Protein AF-A0A7C1YYP7-F1 (afdb_monomer_lite)

pLDDT: mean 80.39, std 16.71, range [44.44, 98.0]

Secondary structure (DSSP, 8-state):
-HHHHHHHHHHHHHTT----------------------------GGG-TT---EEE-S---HHHHHHHHHTT--EEEPP--HHHH-SBTTB---HHHHGGG--

Structure (mmCIF, N/CA/C/O backbone):
data_AF-A0A7C1YYP7-F1
#
_entry.id   AF-A0A7C1YYP7-F1
#
loop_
_atom_site.group_PDB
_atom_site.id
_atom_site.type_symbol
_atom_site.label_atom_id
_atom_site.label_alt_id
_atom_site.label_comp_id
_atom_site.label_asym_id
_atom_site.label_entity_id
_atom_site.label_seq_id
_atom_site.pdbx_PDB_ins_code
_atom_site.Cartn_x
_atom_site.Cartn_y
_atom_site.Cartn_z
_atom_site.occupancy
_atom_site.B_iso_or_equiv
_atom_site.auth_seq_id
_atom_site.auth_comp_id
_atom_site.auth_asym_id
_atom_site.auth_atom_id
_atom_site.pdbx_PDB_model_num
ATOM 1 N N . MET A 1 1 ? 48.273 52.100 39.120 1.00 54.84 1 MET A N 1
ATOM 2 C CA . MET A 1 1 ? 47.123 51.324 38.594 1.00 54.84 1 MET A CA 1
ATOM 3 C C . MET A 1 1 ? 46.382 51.988 37.426 1.00 54.84 1 MET A C 1
ATOM 5 O O . MET A 1 1 ? 45.850 51.261 36.606 1.00 54.84 1 MET A O 1
ATOM 9 N N . LYS A 1 2 ? 46.372 53.328 37.287 1.00 49.69 2 LYS A N 1
ATOM 10 C CA . LYS A 1 2 ? 45.687 54.021 36.172 1.00 49.69 2 LYS A CA 1
ATOM 11 C C . LYS A 1 2 ? 46.411 53.919 34.808 1.00 49.69 2 LYS A C 1
ATOM 13 O O . LYS A 1 2 ? 45.742 53.797 33.793 1.00 49.69 2 LYS A O 1
ATOM 18 N N . SER A 1 3 ? 47.751 53.855 34.769 1.00 54.94 3 SER A N 1
ATOM 19 C CA . SER A 1 3 ? 48.499 53.757 33.493 1.00 54.94 3 SER A CA 1
ATOM 20 C C . SER A 1 3 ? 48.443 52.390 32.805 1.00 54.94 3 SER A C 1
ATOM 22 O O . SER A 1 3 ? 48.557 52.327 31.589 1.00 54.94 3 SER A O 1
ATOM 24 N N . ILE A 1 4 ? 48.241 51.296 33.549 1.00 58.12 4 ILE A N 1
ATOM 25 C CA . ILE A 1 4 ? 48.187 49.938 32.970 1.00 58.12 4 ILE A CA 1
ATOM 26 C C . ILE A 1 4 ? 46.856 49.724 32.230 1.00 58.12 4 ILE A C 1
ATOM 28 O O . ILE A 1 4 ? 46.824 49.102 31.173 1.00 58.12 4 ILE A O 1
ATOM 32 N N . VAL A 1 5 ? 45.771 50.324 32.733 1.00 59.09 5 VAL A N 1
ATOM 33 C CA . VAL A 1 5 ? 44.444 50.279 32.099 1.00 59.09 5 VAL A CA 1
ATOM 34 C C . VAL A 1 5 ? 44.420 51.094 30.798 1.00 59.09 5 VAL A C 1
ATOM 36 O O . VAL A 1 5 ? 43.834 50.651 29.816 1.00 59.09 5 VAL A O 1
ATOM 39 N N . SER A 1 6 ? 45.125 52.232 30.740 1.00 57.44 6 SER A N 1
ATOM 40 C CA . SER A 1 6 ? 45.230 53.037 29.510 1.00 57.44 6 SER A CA 1
ATOM 41 C C . SER A 1 6 ? 45.962 52.328 28.368 1.00 57.44 6 SER A C 1
ATOM 43 O O . SER A 1 6 ? 45.565 52.472 27.216 1.00 57.44 6 SER A O 1
ATOM 45 N N . ILE A 1 7 ? 47.006 51.549 28.666 1.00 58.94 7 ILE A N 1
ATOM 46 C CA . ILE A 1 7 ? 47.792 50.837 27.642 1.00 58.94 7 ILE A CA 1
ATOM 47 C C . ILE A 1 7 ? 47.000 49.655 27.056 1.00 58.94 7 ILE A C 1
ATOM 49 O O . ILE A 1 7 ? 47.071 49.403 25.854 1.00 58.94 7 ILE A O 1
ATOM 53 N N . LEU A 1 8 ? 46.182 48.984 27.874 1.00 57.25 8 LEU A N 1
ATOM 54 C CA . LEU A 1 8 ? 45.335 47.873 27.430 1.00 57.25 8 LEU A CA 1
ATOM 55 C C . LEU A 1 8 ? 44.213 48.338 26.480 1.00 57.25 8 LEU A C 1
ATOM 57 O O . LEU A 1 8 ? 43.898 47.652 25.511 1.00 57.25 8 LEU A O 1
ATOM 61 N N . ILE A 1 9 ? 43.652 49.530 26.713 1.00 58.00 9 ILE A N 1
ATOM 62 C CA . ILE A 1 9 ? 42.593 50.112 25.869 1.00 58.00 9 ILE A CA 1
ATOM 63 C C . ILE A 1 9 ? 43.135 50.530 24.493 1.00 58.00 9 ILE A C 1
ATOM 65 O O . ILE A 1 9 ? 42.452 50.357 23.486 1.00 58.00 9 ILE A O 1
ATOM 69 N N . ILE A 1 10 ? 44.377 51.018 24.419 1.00 57.06 10 ILE A N 1
ATOM 70 C CA . ILE A 1 10 ? 45.001 51.402 23.143 1.00 57.06 10 ILE A CA 1
ATOM 71 C C . ILE A 1 10 ? 45.311 50.164 22.283 1.00 57.06 10 ILE A C 1
ATOM 73 O O . ILE A 1 10 ? 45.072 50.190 21.078 1.00 57.06 10 ILE A O 1
ATOM 77 N N . PHE A 1 11 ? 45.746 49.050 22.885 1.00 56.56 11 PHE A N 1
ATOM 78 C CA . PHE A 1 11 ? 45.964 47.789 22.156 1.00 56.56 11 PHE A CA 1
ATOM 79 C C . PHE A 1 11 ? 44.663 47.157 21.623 1.00 56.56 11 PHE A C 1
ATOM 81 O O . PHE A 1 11 ? 44.663 46.546 20.553 1.00 56.56 11 PHE A O 1
ATOM 88 N N . LEU A 1 12 ? 43.541 47.352 22.325 1.00 56.66 12 LEU A N 1
ATOM 89 C CA . LEU A 1 12 ? 42.215 46.896 21.892 1.00 56.66 12 LEU A CA 1
ATOM 90 C C . LEU A 1 12 ? 41.677 47.673 20.679 1.00 56.66 12 LEU A C 1
ATOM 92 O O . LEU A 1 12 ? 41.015 47.083 19.830 1.00 56.66 12 LEU A O 1
ATOM 96 N N . LEU A 1 13 ? 41.995 48.965 20.547 1.00 52.44 13 LEU A N 1
ATOM 97 C CA . LEU A 1 13 ? 41.505 49.795 19.437 1.00 52.44 13 LEU A CA 1
ATOM 98 C C . LEU A 1 13 ? 42.289 49.599 18.127 1.00 52.44 13 LEU A C 1
ATOM 100 O O . LEU A 1 13 ? 41.731 49.797 17.050 1.00 52.44 13 LEU A O 1
ATOM 104 N N . VAL A 1 14 ? 43.551 49.162 18.189 1.00 55.19 14 VAL A N 1
ATOM 105 C CA . VAL A 1 14 ? 44.378 48.913 16.988 1.00 55.19 14 VAL A CA 1
ATOM 106 C C . VAL A 1 14 ? 44.007 47.595 16.286 1.00 55.19 14 VAL A C 1
ATOM 108 O O . VAL A 1 14 ? 44.250 47.443 15.091 1.00 55.19 14 VAL A O 1
ATOM 111 N N . SER A 1 15 ? 43.337 46.665 16.977 1.00 53.06 15 SER A N 1
ATOM 112 C CA . SER A 1 15 ? 42.961 45.358 16.408 1.00 53.06 15 SER A CA 1
ATOM 113 C C . SER A 1 15 ? 41.735 45.391 15.478 1.00 53.06 15 SER A C 1
ATOM 115 O O . SER A 1 15 ? 41.466 44.402 14.800 1.00 53.06 15 SER A O 1
ATOM 117 N N . CYS A 1 16 ? 41.010 46.514 15.386 1.00 52.12 16 CYS A N 1
ATOM 118 C CA . CYS A 1 16 ? 39.832 46.626 14.511 1.00 52.12 16 CYS A CA 1
ATOM 119 C C . CYS A 1 16 ? 40.132 47.086 13.076 1.00 52.12 16 CYS A C 1
ATOM 121 O O . CYS A 1 16 ? 39.244 47.006 12.234 1.00 52.12 16 CYS A O 1
ATOM 123 N N . ASN A 1 17 ? 41.362 47.497 12.750 1.00 53.19 17 ASN A N 1
ATOM 124 C CA . ASN A 1 17 ? 41.734 47.860 11.373 1.00 53.19 17 ASN A CA 1
ATOM 125 C C . ASN A 1 17 ? 42.311 46.680 10.579 1.00 53.19 17 ASN A C 1
ATOM 127 O O . ASN A 1 17 ? 43.161 46.852 9.705 1.00 53.19 17 ASN A O 1
ATOM 131 N N . SER A 1 18 ? 41.818 45.469 10.843 1.00 54.75 18 SER A N 1
ATOM 132 C CA . SER A 1 18 ? 41.962 44.389 9.872 1.00 54.75 18 SER A CA 1
ATOM 133 C C . SER A 1 18 ? 41.016 44.694 8.719 1.00 54.75 18 SER A C 1
ATOM 135 O O . SER A 1 18 ? 39.853 44.300 8.732 1.00 54.75 18 SER A O 1
ATOM 13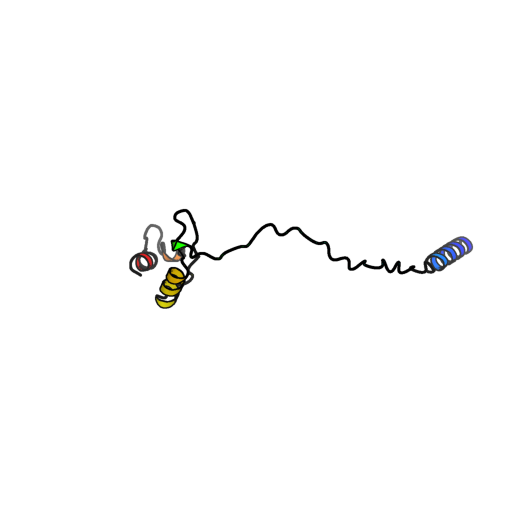7 N N . THR A 1 19 ? 41.509 45.452 7.741 1.00 52.34 19 THR A N 1
ATOM 138 C CA . THR A 1 19 ? 40.920 45.531 6.405 1.00 52.34 19 THR A CA 1
ATOM 139 C C . THR A 1 19 ? 40.706 44.096 5.944 1.00 52.34 19 THR A C 1
ATOM 141 O O . THR A 1 19 ? 41.664 43.388 5.631 1.00 52.34 19 THR A O 1
ATOM 144 N N . VAL A 1 20 ? 39.455 43.642 5.981 1.00 52.66 20 VAL A N 1
ATOM 145 C CA . VAL A 1 20 ? 39.044 42.391 5.362 1.00 52.66 20 VAL A CA 1
ATOM 146 C C . VAL A 1 20 ? 39.310 42.600 3.880 1.00 52.66 20 VAL A C 1
ATOM 148 O O . VAL A 1 20 ? 38.549 43.272 3.189 1.00 52.66 20 VAL A O 1
ATOM 151 N N . GLN A 1 21 ? 40.449 42.104 3.398 1.00 51.38 21 GLN A N 1
ATOM 152 C CA . GLN A 1 21 ? 40.607 41.864 1.977 1.00 51.38 21 G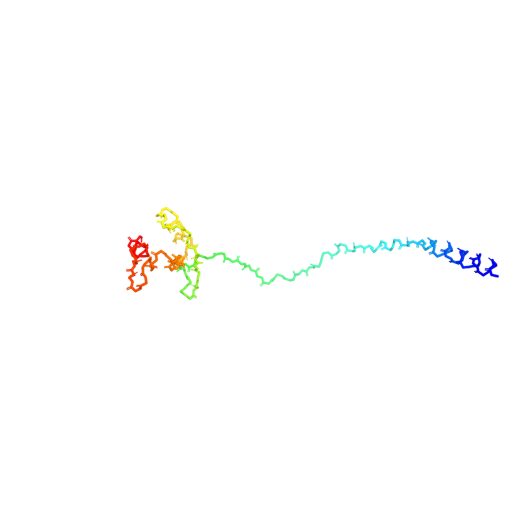LN A CA 1
ATOM 153 C C . GLN A 1 21 ? 39.539 40.833 1.639 1.00 51.38 21 GLN A C 1
ATOM 155 O O . GLN A 1 21 ? 39.699 39.648 1.939 1.00 51.38 21 GLN A O 1
ATOM 160 N N . GLU A 1 22 ? 38.435 41.288 1.048 1.00 52.81 22 GLU A N 1
ATOM 161 C CA . GLU A 1 22 ? 37.591 40.421 0.246 1.00 52.81 22 GLU A CA 1
ATOM 162 C C . GLU A 1 22 ? 38.499 39.853 -0.839 1.00 52.81 22 GLU A C 1
ATOM 164 O O . GLU A 1 22 ? 38.756 40.454 -1.882 1.00 52.81 22 GLU A O 1
ATOM 169 N N . LYS A 1 23 ? 39.058 38.678 -0.558 1.00 44.44 23 LYS A N 1
ATOM 170 C CA . LYS A 1 23 ? 39.550 37.799 -1.594 1.00 44.44 23 LYS A CA 1
ATOM 171 C C . LYS A 1 23 ? 38.294 37.362 -2.328 1.00 44.44 23 LYS A C 1
ATOM 173 O O . LYS A 1 23 ? 37.729 36.316 -2.020 1.00 44.44 23 LYS A O 1
ATOM 178 N N . THR A 1 24 ? 37.849 38.186 -3.273 1.00 50.28 24 THR A N 1
ATOM 179 C CA . THR A 1 24 ? 36.986 37.755 -4.361 1.00 50.28 24 THR A CA 1
ATOM 180 C C . THR A 1 24 ? 37.784 36.680 -5.074 1.00 50.28 24 THR A C 1
ATOM 182 O O . THR A 1 24 ? 38.577 36.949 -5.973 1.00 50.28 24 THR A O 1
ATOM 185 N N . GLN A 1 25 ? 37.670 35.444 -4.582 1.00 55.41 25 GLN A N 1
ATOM 186 C CA . GLN A 1 25 ? 37.990 34.280 -5.372 1.00 55.41 25 GLN A CA 1
ATOM 187 C C . GLN A 1 25 ? 37.152 34.473 -6.622 1.00 55.41 25 GLN A C 1
ATOM 189 O O . GLN A 1 25 ? 35.924 34.487 -6.542 1.00 55.41 25 GLN A O 1
ATOM 194 N N . SER A 1 26 ? 37.812 34.716 -7.755 1.00 53.88 26 SER A N 1
ATOM 195 C CA . SER A 1 26 ? 37.166 34.531 -9.037 1.00 53.88 26 SER A CA 1
ATOM 196 C C . SER A 1 26 ? 36.660 33.100 -8.989 1.00 53.88 26 SER A C 1
ATOM 198 O O . SER A 1 26 ? 37.448 32.152 -9.044 1.00 53.88 26 SER A O 1
ATOM 200 N N . ILE A 1 27 ? 35.363 32.934 -8.745 1.00 63.59 27 ILE A N 1
ATOM 201 C CA . ILE A 1 27 ? 34.721 31.652 -8.937 1.00 63.59 27 ILE A CA 1
ATOM 202 C C . ILE A 1 27 ? 34.859 31.470 -10.438 1.00 63.59 27 ILE A C 1
ATOM 204 O O . ILE A 1 27 ? 34.137 32.091 -11.217 1.00 63.59 27 ILE A O 1
ATOM 208 N N . ASN A 1 28 ? 35.902 30.747 -10.846 1.00 60.56 28 ASN A N 1
ATOM 209 C CA . ASN A 1 28 ? 36.006 30.251 -12.196 1.00 60.56 28 ASN A CA 1
ATOM 210 C C . ASN A 1 28 ? 34.737 29.424 -12.352 1.00 60.56 28 ASN A C 1
ATOM 212 O O . ASN A 1 28 ? 34.643 28.325 -11.813 1.00 60.56 28 ASN A O 1
ATOM 216 N N . ASN A 1 29 ? 33.735 29.991 -13.023 1.00 62.94 29 ASN A N 1
ATOM 217 C CA . ASN A 1 29 ? 32.499 29.312 -13.394 1.00 62.94 29 ASN A CA 1
ATOM 218 C C . ASN A 1 29 ? 32.778 28.281 -14.501 1.00 62.94 29 ASN A C 1
ATOM 220 O O . ASN A 1 29 ? 31.939 28.059 -15.371 1.00 62.94 29 ASN A O 1
ATOM 224 N N . ASP A 1 30 ? 33.959 27.659 -14.476 1.00 71.81 30 ASP A N 1
ATOM 225 C CA . ASP A 1 30 ? 34.246 26.457 -15.227 1.00 71.81 30 ASP A CA 1
ATOM 226 C C . ASP A 1 30 ? 33.401 25.366 -14.587 1.00 71.81 30 ASP A C 1
ATOM 228 O O . ASP A 1 30 ? 33.769 24.720 -13.603 1.00 71.81 30 ASP A O 1
ATOM 232 N N . LEU A 1 31 ? 32.185 25.245 -15.117 1.00 78.62 31 LEU A N 1
ATOM 233 C CA . LEU A 1 31 ? 31.257 24.184 -14.793 1.00 78.62 31 LEU A CA 1
ATOM 234 C C . LEU A 1 31 ? 32.017 22.869 -14.948 1.00 78.62 31 LEU A C 1
ATOM 236 O O . LEU A 1 31 ? 32.491 22.529 -16.035 1.00 78.62 31 LEU A O 1
ATOM 240 N N . ILE A 1 32 ? 32.156 22.138 -13.845 1.00 83.31 32 ILE A N 1
ATOM 241 C CA . ILE A 1 32 ? 32.786 20.824 -13.863 1.00 83.31 32 ILE A CA 1
ATOM 242 C C . ILE A 1 32 ? 31.972 19.962 -14.830 1.00 83.31 32 ILE A C 1
ATOM 244 O O . ILE A 1 32 ? 30.794 19.688 -14.599 1.00 83.31 32 ILE A O 1
ATOM 248 N N . THR A 1 33 ? 32.595 19.553 -15.934 1.00 86.44 33 THR A N 1
ATOM 249 C CA . THR A 1 33 ? 31.955 18.657 -16.896 1.00 86.44 33 THR A CA 1
ATOM 250 C C . THR A 1 33 ? 31.958 17.254 -16.303 1.00 86.44 33 THR A C 1
ATOM 252 O O . THR A 1 33 ? 33.002 16.611 -16.210 1.00 86.44 33 THR A O 1
ATOM 255 N N . LEU A 1 34 ? 30.788 16.789 -15.863 1.00 90.00 34 LEU A N 1
ATOM 256 C CA . LEU A 1 34 ? 30.617 15.434 -15.349 1.00 90.00 34 LEU A CA 1
ATOM 257 C C . LEU A 1 34 ? 30.382 14.458 -16.512 1.00 90.00 34 LEU A C 1
ATOM 259 O O . LEU A 1 34 ? 29.596 14.765 -17.414 1.00 90.00 34 LEU A O 1
ATOM 263 N N . PRO A 1 35 ? 31.024 13.278 -16.508 1.00 92.38 35 PRO A N 1
ATOM 264 C CA . PRO A 1 35 ? 30.776 12.269 -17.526 1.00 92.38 35 PRO A CA 1
ATOM 265 C C . PRO A 1 35 ? 29.331 11.760 -17.436 1.00 92.38 35 PRO A C 1
ATOM 267 O O . PRO A 1 35 ? 28.821 11.470 -16.352 1.00 92.38 35 PRO A O 1
ATOM 270 N N . LEU A 1 36 ? 28.671 11.619 -18.588 1.00 92.69 36 LEU A N 1
ATOM 271 C CA . LEU A 1 36 ? 27.336 11.031 -18.669 1.00 92.69 36 LEU A CA 1
ATOM 272 C C . LEU A 1 36 ? 27.412 9.537 -18.326 1.00 92.69 36 LEU A C 1
ATOM 274 O O . LEU A 1 36 ? 27.945 8.751 -19.104 1.00 92.69 36 LEU A O 1
ATOM 278 N N . LEU A 1 37 ? 26.845 9.142 -17.185 1.00 94.56 37 LEU A N 1
ATOM 279 C CA . LEU A 1 37 ? 26.818 7.735 -16.760 1.00 94.56 37 LEU A CA 1
ATOM 280 C C . LEU A 1 37 ? 25.711 6.921 -17.446 1.00 94.56 37 LEU A C 1
ATOM 282 O O . LEU A 1 37 ? 25.819 5.704 -17.562 1.00 94.56 37 LEU A O 1
ATOM 286 N N . GLY A 1 38 ? 24.637 7.574 -17.892 1.00 94.94 38 GLY A N 1
ATOM 287 C CA . GLY A 1 38 ? 23.497 6.903 -18.509 1.00 94.94 38 GLY A CA 1
ATOM 288 C C . GLY A 1 38 ? 22.200 7.699 -18.391 1.00 94.94 38 GLY A C 1
ATOM 289 O O . GLY A 1 38 ? 22.214 8.897 -18.108 1.00 94.94 38 GLY A O 1
ATOM 290 N N . LYS A 1 39 ? 21.071 7.020 -18.625 1.00 93.25 39 LYS A N 1
ATOM 291 C CA . LYS A 1 39 ? 19.714 7.579 -18.535 1.00 93.25 39 LYS A CA 1
ATOM 292 C C . LYS A 1 39 ? 18.865 6.726 -17.598 1.00 93.25 39 LYS A C 1
ATOM 294 O O . LYS A 1 39 ? 18.923 5.501 -17.661 1.00 93.25 39 LYS A O 1
ATOM 299 N N . VAL A 1 40 ? 18.057 7.373 -16.765 1.00 92.62 40 VAL A N 1
ATOM 300 C CA . VAL A 1 40 ? 17.028 6.702 -15.961 1.00 92.62 40 VAL A CA 1
ATOM 301 C C . VAL A 1 40 ? 15.749 6.636 -16.788 1.00 92.62 40 VAL A C 1
ATOM 303 O O . VAL A 1 40 ? 15.336 7.642 -17.361 1.00 92.62 40 VAL A O 1
ATOM 306 N N . ILE A 1 41 ? 15.133 5.456 -16.859 1.00 90.25 41 ILE A N 1
ATOM 307 C CA . ILE A 1 41 ? 13.857 5.242 -17.548 1.00 90.25 41 ILE A CA 1
ATOM 308 C C . ILE A 1 41 ? 12.825 4.838 -16.489 1.00 90.25 41 ILE A C 1
ATOM 310 O O . ILE A 1 41 ? 13.060 3.856 -15.780 1.00 90.25 41 ILE A O 1
ATOM 314 N N . PRO A 1 42 ? 11.706 5.571 -16.347 1.00 89.69 42 PRO A N 1
ATOM 315 C CA . PRO A 1 42 ? 10.640 5.170 -15.442 1.00 89.69 42 PRO A CA 1
ATOM 316 C C . PRO A 1 42 ? 9.988 3.881 -15.947 1.00 89.69 42 PRO A C 1
ATOM 318 O O . PRO A 1 42 ? 9.771 3.709 -17.145 1.00 89.69 42 PRO A O 1
ATOM 321 N N . ARG A 1 43 ? 9.662 2.982 -15.022 1.00 90.69 43 ARG A N 1
ATOM 322 C CA . ARG A 1 43 ? 8.940 1.737 -15.299 1.00 90.69 43 ARG A CA 1
ATOM 323 C C . ARG A 1 43 ? 7.809 1.584 -14.306 1.00 90.69 43 ARG A C 1
ATOM 325 O O . ARG A 1 43 ? 7.947 2.009 -13.156 1.00 90.69 43 ARG A O 1
ATOM 332 N N . ASN A 1 44 ? 6.713 0.965 -14.731 1.00 93.19 44 ASN A N 1
ATOM 333 C CA . ASN A 1 44 ? 5.668 0.619 -13.784 1.00 93.19 44 ASN A CA 1
ATOM 334 C C . ASN A 1 44 ? 6.179 -0.497 -12.858 1.00 93.19 44 ASN A C 1
ATOM 336 O O . ASN A 1 44 ? 6.805 -1.462 -13.297 1.00 93.19 44 ASN A O 1
ATOM 340 N N . SER A 1 45 ? 5.904 -0.364 -11.563 1.00 94.50 45 SER A N 1
ATOM 341 C CA . SER A 1 45 ? 6.278 -1.349 -10.546 1.00 94.50 45 SER A CA 1
ATOM 342 C C . SER A 1 45 ? 5.745 -2.761 -10.844 1.00 94.50 45 SER A C 1
ATOM 344 O O . SER A 1 45 ? 6.398 -3.747 -10.490 1.00 94.50 45 SER A O 1
ATOM 346 N N . LEU A 1 46 ? 4.602 -2.868 -11.530 1.00 92.38 46 LEU A N 1
ATOM 347 C CA . LEU A 1 46 ? 3.992 -4.139 -11.933 1.00 92.38 46 LEU A CA 1
ATOM 348 C C . LEU A 1 46 ? 4.848 -4.924 -12.938 1.00 92.38 46 LEU A C 1
ATOM 350 O O . LEU A 1 46 ? 4.753 -6.144 -12.993 1.00 92.38 46 LEU A O 1
ATOM 354 N N . GLU A 1 47 ? 5.727 -4.259 -13.689 1.00 94.56 47 GLU A N 1
ATOM 355 C CA . GLU A 1 47 ? 6.620 -4.908 -14.660 1.00 94.56 47 GLU A CA 1
ATOM 356 C C . GLU A 1 47 ? 7.883 -5.516 -14.026 1.00 94.56 47 GLU A C 1
ATOM 358 O O . GLU A 1 47 ? 8.722 -6.092 -14.725 1.00 94.56 47 GLU A O 1
ATOM 363 N N . ILE A 1 48 ? 8.092 -5.307 -12.725 1.00 93.38 48 ILE A N 1
ATOM 364 C CA . ILE A 1 48 ? 9.303 -5.713 -12.012 1.00 93.38 48 ILE A CA 1
ATOM 365 C C . ILE A 1 48 ? 8.881 -6.666 -10.905 1.00 93.38 48 ILE A C 1
ATOM 367 O O . ILE A 1 48 ? 8.466 -6.219 -9.840 1.00 93.38 48 ILE A O 1
ATOM 371 N N . GLU A 1 49 ? 9.000 -7.973 -11.132 1.00 92.19 49 GLU A N 1
ATOM 372 C CA . GLU A 1 49 ? 8.530 -9.017 -10.208 1.00 92.19 49 GLU A CA 1
ATOM 373 C C . GLU A 1 49 ? 9.009 -8.780 -8.763 1.00 92.19 49 GLU A C 1
ATOM 375 O O . GLU A 1 49 ? 8.191 -8.606 -7.859 1.00 92.19 49 GLU A O 1
ATOM 380 N N . GLY A 1 50 ? 10.321 -8.614 -8.570 1.00 92.38 50 GLY A N 1
ATOM 381 C CA . GLY A 1 50 ? 10.952 -8.420 -7.259 1.00 92.38 50 GLY A CA 1
ATOM 382 C C . GLY A 1 50 ? 10.834 -7.021 -6.639 1.00 92.38 50 GLY A C 1
ATOM 383 O O . GLY A 1 50 ? 11.488 -6.761 -5.634 1.00 92.38 50 GLY A O 1
ATOM 384 N N . ASN A 1 51 ? 10.062 -6.094 -7.217 1.00 91.12 51 ASN A N 1
ATOM 385 C CA . ASN A 1 51 ? 9.913 -4.752 -6.645 1.00 91.12 51 ASN A CA 1
ATOM 386 C C . ASN A 1 51 ? 8.995 -4.769 -5.406 1.00 91.12 51 ASN A C 1
ATOM 388 O O . ASN A 1 51 ? 7.829 -5.141 -5.563 1.00 91.12 51 ASN A O 1
ATOM 392 N N . PRO A 1 52 ? 9.448 -4.311 -4.222 1.00 92.75 52 PRO A N 1
ATOM 393 C CA . PRO A 1 52 ? 8.645 -4.261 -3.001 1.00 92.75 52 PRO A CA 1
ATOM 394 C C . PRO A 1 52 ? 7.836 -2.958 -2.850 1.00 92.75 52 PRO A C 1
ATOM 396 O O . PRO A 1 52 ? 7.555 -2.542 -1.728 1.00 92.75 52 PRO A O 1
ATOM 399 N N . TRP A 1 53 ? 7.480 -2.272 -3.938 1.00 94.31 53 TRP A N 1
ATOM 400 C CA . TRP A 1 53 ? 6.758 -0.999 -3.864 1.00 94.31 53 TRP A CA 1
ATOM 401 C C . TRP A 1 53 ? 5.383 -1.143 -3.195 1.00 94.31 53 TRP A C 1
ATOM 403 O O . TRP A 1 53 ? 4.525 -1.912 -3.637 1.00 94.31 53 TRP A O 1
ATOM 413 N N . GLY A 1 54 ? 5.177 -0.367 -2.135 1.00 93.56 54 GLY A N 1
ATOM 414 C CA . GLY A 1 54 ? 3.953 -0.347 -1.347 1.00 93.56 54 GLY A CA 1
ATOM 415 C C . GLY A 1 54 ? 3.763 0.989 -0.639 1.00 93.56 54 GLY A C 1
ATOM 416 O O . GLY A 1 54 ? 4.676 1.816 -0.598 1.00 93.56 54 GLY A O 1
ATOM 417 N N . ILE A 1 55 ? 2.572 1.201 -0.081 1.00 91.25 55 ILE A N 1
ATOM 418 C CA . ILE A 1 55 ? 2.198 2.448 0.609 1.00 91.25 55 ILE A CA 1
ATOM 419 C C . ILE A 1 55 ? 1.547 2.164 1.961 1.00 91.25 55 ILE A C 1
ATOM 421 O O . ILE A 1 55 ? 0.989 1.094 2.187 1.00 91.25 55 ILE A O 1
ATOM 425 N N . GLN A 1 56 ? 1.526 3.144 2.857 1.00 89.69 56 GLN A N 1
ATOM 426 C CA . GLN A 1 56 ? 0.605 3.110 3.991 1.00 89.69 56 GLN A CA 1
ATOM 427 C C . GLN A 1 56 ? -0.710 3.781 3.588 1.00 89.69 56 GLN A C 1
ATOM 429 O O . GLN A 1 56 ? -0.725 4.982 3.321 1.00 89.69 56 GLN A O 1
ATOM 434 N N . ALA A 1 57 ? -1.805 3.023 3.576 1.00 83.00 57 ALA A N 1
ATOM 435 C CA . ALA A 1 57 ? -3.130 3.573 3.332 1.00 83.00 57 ALA A CA 1
ATOM 436 C C . ALA A 1 57 ? -3.715 4.122 4.642 1.00 83.00 57 ALA A C 1
ATOM 438 O O . ALA A 1 57 ? -3.793 3.427 5.657 1.00 83.00 57 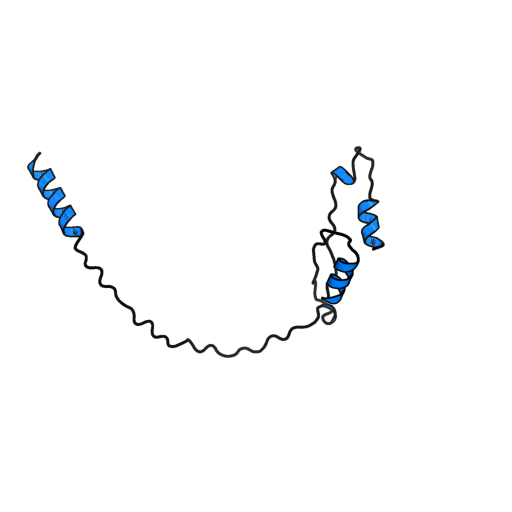ALA A O 1
ATOM 439 N N . GLY A 1 58 ? -4.097 5.401 4.632 1.00 82.81 58 GLY A N 1
ATOM 440 C CA . GLY A 1 58 ? -4.803 6.045 5.747 1.00 82.81 58 GLY A CA 1
ATOM 441 C C . GLY A 1 58 ? -6.322 5.841 5.710 1.00 82.81 58 GLY A C 1
ATOM 442 O O . GLY A 1 58 ? -6.993 6.068 6.714 1.00 82.81 58 GLY A O 1
ATOM 443 N N . SER A 1 59 ? -6.852 5.407 4.567 1.00 83.38 59 SER A N 1
ATOM 444 C CA . SER A 1 59 ? -8.266 5.135 4.312 1.00 83.38 59 SER A CA 1
ATOM 445 C C . SER A 1 59 ? -8.417 3.866 3.471 1.00 83.38 59 SER A C 1
ATOM 447 O O . SER A 1 59 ? -7.462 3.406 2.849 1.00 83.38 59 SER A O 1
ATOM 449 N N . LEU A 1 60 ? -9.632 3.319 3.461 1.00 84.69 60 LEU A N 1
ATOM 450 C CA . LEU A 1 60 ? -10.064 2.245 2.561 1.00 84.69 60 LEU A CA 1
ATOM 451 C C . LEU A 1 60 ? -11.019 2.804 1.499 1.00 84.69 60 LEU A C 1
ATOM 453 O O . LEU A 1 60 ? -12.039 2.201 1.192 1.00 84.69 60 LEU A O 1
ATOM 457 N N . ASP A 1 61 ? -10.749 4.027 1.045 1.00 88.50 61 ASP A N 1
ATOM 458 C CA . ASP A 1 61 ? -11.535 4.648 -0.015 1.00 88.50 61 ASP A CA 1
ATOM 459 C C . ASP A 1 61 ? -11.210 3.960 -1.346 1.00 88.50 61 ASP A C 1
ATOM 461 O O . ASP A 1 61 ? -10.041 3.879 -1.726 1.00 88.50 61 ASP A O 1
ATOM 4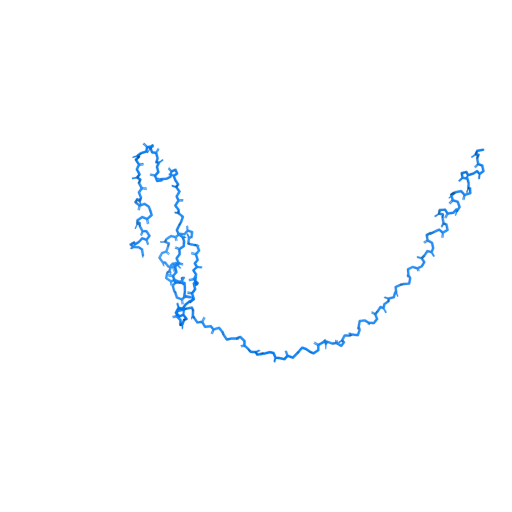65 N N . GLU A 1 62 ? -12.236 3.439 -2.015 1.00 87.12 62 GLU A N 1
ATOM 466 C CA . GLU A 1 62 ? -12.100 2.604 -3.213 1.00 87.12 62 GLU A CA 1
ATOM 467 C C . GLU A 1 62 ? -11.376 3.347 -4.341 1.00 87.12 62 GLU A C 1
ATOM 469 O O . GLU A 1 62 ? -10.386 2.846 -4.870 1.00 87.12 62 GLU A O 1
ATOM 474 N N . GLU A 1 63 ? -11.763 4.596 -4.628 1.00 91.94 63 GLU A N 1
ATOM 475 C CA . GLU A 1 63 ? -11.141 5.405 -5.683 1.00 91.94 63 GLU A CA 1
ATOM 476 C C . GLU A 1 63 ? -9.645 5.645 -5.407 1.00 91.94 63 GLU A C 1
ATOM 478 O O . GLU A 1 63 ? -8.808 5.618 -6.319 1.00 91.94 63 GLU A O 1
ATOM 483 N N . VAL A 1 64 ? -9.274 5.872 -4.143 1.00 90.94 64 VAL A N 1
ATOM 484 C CA . VAL A 1 64 ? -7.867 6.020 -3.744 1.00 90.94 64 VAL A CA 1
ATOM 485 C C . VAL A 1 64 ? -7.096 4.709 -3.912 1.00 90.94 64 VAL A C 1
ATOM 487 O O . VAL A 1 64 ? -5.961 4.735 -4.402 1.00 90.94 64 VAL A O 1
ATOM 490 N N . LEU A 1 65 ? -7.682 3.575 -3.525 1.00 88.81 65 LEU A N 1
ATOM 491 C CA . LEU A 1 65 ? -7.045 2.262 -3.648 1.00 88.81 65 LEU A CA 1
ATOM 492 C C . LEU A 1 65 ? -6.868 1.848 -5.116 1.00 88.81 65 LEU A C 1
ATOM 494 O O . LEU A 1 65 ? -5.782 1.395 -5.485 1.00 88.81 65 LEU A O 1
ATOM 498 N N . GLU A 1 66 ? -7.861 2.090 -5.972 1.00 91.31 66 GLU A N 1
ATOM 499 C CA . GLU A 1 66 ? -7.761 1.845 -7.416 1.00 91.31 66 GLU A CA 1
ATOM 500 C C . GLU A 1 66 ? -6.635 2.670 -8.051 1.00 91.31 66 GLU A C 1
ATOM 502 O O . GLU A 1 66 ? -5.792 2.140 -8.784 1.00 91.31 66 GLU A O 1
ATOM 507 N N . LYS A 1 67 ? -6.551 3.965 -7.718 1.00 93.31 67 LYS A N 1
ATOM 508 C CA . LYS A 1 67 ? -5.467 4.837 -8.198 1.00 93.31 67 LYS A CA 1
ATOM 509 C C . LYS A 1 67 ? -4.098 4.382 -7.696 1.00 93.31 67 LYS A C 1
ATOM 511 O O . LYS A 1 67 ? -3.126 4.439 -8.451 1.00 93.31 67 LYS A O 1
ATOM 516 N N . ALA A 1 68 ? -4.005 3.913 -6.451 1.00 93.00 68 ALA A N 1
ATOM 517 C CA . ALA A 1 68 ? -2.773 3.344 -5.911 1.00 93.00 68 ALA A CA 1
ATOM 518 C C . ALA A 1 68 ? -2.351 2.079 -6.684 1.00 93.00 68 ALA A C 1
ATOM 520 O O . ALA A 1 68 ? -1.185 1.949 -7.070 1.00 93.00 68 ALA A O 1
ATOM 521 N N . GLY A 1 69 ? -3.297 1.185 -6.978 1.00 92.56 69 GLY A N 1
ATOM 522 C CA . GLY A 1 69 ? -3.061 0.009 -7.818 1.00 92.56 69 GLY A CA 1
ATOM 523 C C . GLY A 1 69 ? -2.579 0.381 -9.224 1.00 92.56 69 GLY A C 1
ATOM 524 O O . GLY A 1 69 ? -1.592 -0.179 -9.705 1.00 92.56 69 GLY A O 1
ATOM 525 N N . ALA A 1 70 ? -3.188 1.393 -9.852 1.00 93.31 70 ALA A N 1
ATOM 526 C CA . ALA A 1 70 ? -2.827 1.849 -11.199 1.00 93.31 70 ALA A CA 1
ATOM 527 C C . ALA A 1 70 ? -1.377 2.368 -11.308 1.00 93.31 70 ALA A C 1
ATOM 529 O O . ALA A 1 70 ? -0.713 2.155 -12.327 1.00 93.31 70 ALA A O 1
ATOM 530 N N . ILE A 1 71 ? -0.844 2.995 -10.251 1.00 92.38 71 ILE A N 1
ATOM 531 C CA . ILE A 1 71 ? 0.570 3.426 -10.195 1.00 92.38 71 ILE A CA 1
ATOM 532 C C . ILE A 1 71 ? 1.532 2.301 -9.766 1.00 92.38 71 ILE A C 1
ATOM 534 O O . ILE A 1 71 ? 2.734 2.525 -9.607 1.00 92.38 71 ILE A O 1
ATOM 538 N N . GLY A 1 72 ? 1.017 1.082 -9.591 1.00 94.56 72 GLY A N 1
ATOM 539 C CA . GLY A 1 72 ? 1.787 -0.139 -9.381 1.00 94.56 72 GLY A CA 1
ATOM 540 C C . GLY A 1 72 ? 2.121 -0.468 -7.928 1.00 94.56 72 GLY A C 1
ATOM 541 O O . GLY A 1 72 ? 3.072 -1.216 -7.678 1.00 94.56 72 GLY A O 1
ATOM 542 N N . VAL A 1 73 ? 1.378 0.083 -6.963 1.00 94.88 73 VAL A N 1
ATOM 543 C CA . VAL A 1 73 ? 1.440 -0.345 -5.555 1.00 94.88 73 VAL A CA 1
ATOM 544 C C . VAL A 1 73 ? 1.056 -1.820 -5.459 1.00 94.88 73 VAL A C 1
ATOM 546 O O . VAL A 1 73 ? 0.007 -2.218 -5.955 1.00 94.88 73 VAL A O 1
ATOM 549 N N . LYS A 1 74 ? 1.894 -2.632 -4.805 1.00 93.69 74 LYS A N 1
ATOM 550 C CA . LYS A 1 74 ? 1.665 -4.083 -4.673 1.00 93.69 74 LYS A CA 1
ATOM 551 C C . LYS A 1 74 ? 1.139 -4.513 -3.312 1.00 93.69 74 LYS A C 1
ATOM 553 O O . LYS A 1 74 ? 0.609 -5.608 -3.174 1.00 93.69 74 LYS A O 1
ATOM 558 N N . TRP A 1 75 ? 1.334 -3.685 -2.294 1.00 91.81 75 TRP A N 1
ATOM 559 C CA . TRP A 1 75 ? 0.872 -3.965 -0.943 1.00 91.81 75 TRP A CA 1
ATOM 560 C C . TRP A 1 75 ? 0.602 -2.665 -0.199 1.00 91.81 75 TRP A C 1
ATOM 562 O O . TRP A 1 75 ? 1.164 -1.609 -0.517 1.00 91.81 75 TRP A O 1
ATOM 572 N N . THR A 1 76 ? -0.241 -2.753 0.827 1.00 90.12 76 THR A N 1
ATOM 573 C CA . THR A 1 76 ? -0.462 -1.643 1.740 1.00 90.12 76 THR A CA 1
ATOM 574 C C . THR A 1 76 ? -0.378 -2.056 3.198 1.00 90.12 76 THR A C 1
ATOM 576 O O . THR A 1 76 ? -0.749 -3.168 3.573 1.00 90.12 76 THR A O 1
ATOM 579 N N . ARG A 1 77 ? 0.127 -1.149 4.037 1.00 89.44 77 ARG A N 1
ATOM 580 C CA . ARG A 1 77 ? 0.035 -1.278 5.490 1.00 89.44 77 ARG A CA 1
ATOM 581 C C . ARG A 1 77 ? -1.265 -0.654 5.973 1.00 89.44 77 ARG A C 1
ATOM 583 O O . ARG A 1 77 ? -1.468 0.549 5.816 1.00 89.44 77 ARG A O 1
ATOM 590 N N . LEU A 1 78 ? -2.065 -1.459 6.658 1.00 85.50 78 LEU A N 1
ATOM 591 C CA . LEU A 1 78 ? -3.296 -1.027 7.304 1.00 85.50 78 LEU A CA 1
ATOM 592 C C . LEU A 1 78 ? -3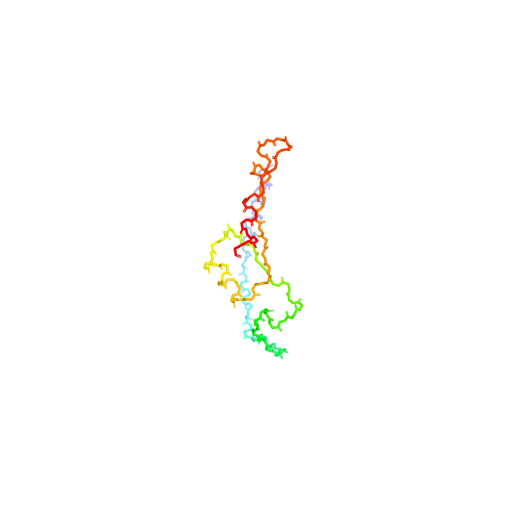.043 -0.633 8.758 1.00 85.50 78 LEU A C 1
ATOM 594 O O . LEU A 1 78 ? -2.276 -1.275 9.481 1.00 85.50 78 LEU A O 1
ATOM 598 N N . GLY A 1 79 ? -3.697 0.438 9.196 1.00 85.31 79 GLY A N 1
ATOM 599 C CA . GLY A 1 79 ? -3.684 0.839 10.596 1.00 85.31 79 GLY A CA 1
ATOM 600 C C . GLY A 1 79 ? -4.554 -0.089 11.442 1.00 85.31 79 GLY A C 1
ATOM 601 O O . GLY A 1 79 ? -5.756 -0.184 11.219 1.00 85.31 79 GLY A O 1
ATOM 602 N N . ALA A 1 80 ? -3.963 -0.709 12.462 1.00 88.75 80 ALA A N 1
ATOM 603 C CA . ALA A 1 80 ? -4.677 -1.437 13.506 1.00 88.75 80 ALA A CA 1
ATOM 604 C C . ALA A 1 80 ? -4.471 -0.723 14.847 1.00 88.75 80 ALA A C 1
ATOM 606 O O . ALA A 1 80 ? -3.363 -0.295 15.172 1.00 88.75 80 ALA A O 1
ATOM 607 N N . SER A 1 81 ? -5.541 -0.559 15.624 1.00 90.62 81 SER A N 1
ATOM 608 C CA . SER A 1 81 ? -5.506 0.170 16.894 1.00 90.62 81 SER A CA 1
ATOM 609 C C . SER A 1 81 ? -5.987 -0.732 18.019 1.00 90.62 81 SER A C 1
ATOM 611 O O . SER A 1 81 ? -7.150 -1.126 18.036 1.00 90.62 81 SER A O 1
ATOM 613 N N . TRP A 1 82 ? -5.099 -1.031 18.971 1.00 95.69 82 TRP A N 1
ATOM 614 C CA . TRP A 1 82 ? -5.403 -1.950 20.069 1.00 95.69 82 TRP A CA 1
ATOM 615 C C . TRP A 1 82 ? -6.626 -1.531 20.898 1.00 95.69 82 TRP A C 1
ATOM 617 O O . TRP A 1 82 ? -7.502 -2.366 21.077 1.00 95.69 82 TRP A O 1
ATOM 627 N N . PRO A 1 83 ? -6.807 -0.252 21.292 1.00 95.00 83 PRO A N 1
ATOM 628 C CA . PRO A 1 83 ? -8.019 0.170 22.004 1.00 95.00 83 PRO A CA 1
ATOM 629 C C . PRO A 1 83 ? -9.317 0.021 21.195 1.00 95.00 83 PRO A C 1
ATOM 631 O O . PRO A 1 83 ? -10.401 -0.004 21.771 1.00 95.00 83 PRO A O 1
ATOM 634 N N . LYS A 1 84 ? -9.233 -0.041 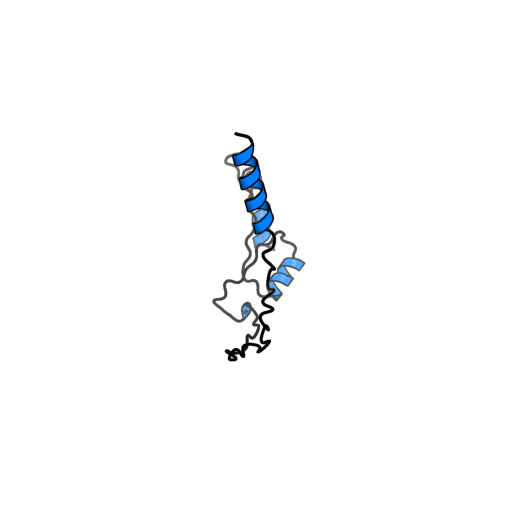19.857 1.00 93.19 84 LYS A N 1
ATOM 635 C CA . LYS A 1 84 ? -10.397 -0.313 18.999 1.00 93.19 84 LYS A CA 1
ATOM 636 C C . LYS A 1 84 ? -10.698 -1.808 18.905 1.00 93.19 84 LYS A C 1
ATOM 638 O O . LYS A 1 84 ? -11.871 -2.155 18.827 1.00 93.19 84 LYS A O 1
ATOM 643 N N . ILE A 1 85 ? -9.653 -2.638 18.918 1.00 96.44 85 ILE A N 1
ATOM 644 C CA . ILE A 1 85 ? -9.728 -4.100 18.818 1.00 96.44 85 ILE A CA 1
ATOM 645 C C . ILE A 1 85 ? -10.139 -4.712 20.160 1.00 96.44 85 ILE A C 1
ATOM 647 O O . ILE A 1 85 ? -11.086 -5.482 20.218 1.00 96.44 85 ILE A O 1
ATOM 651 N N . GLU A 1 86 ? -9.467 -4.344 21.249 1.00 98.00 86 GLU A N 1
ATOM 652 C CA . GLU A 1 86 ? -9.717 -4.846 22.601 1.00 98.00 86 GLU A CA 1
ATOM 653 C C . GLU A 1 86 ? -10.345 -3.739 23.461 1.00 98.00 86 GLU A C 1
ATOM 655 O O . GLU A 1 86 ? -9.705 -3.132 24.320 1.00 98.00 86 GLU A O 1
ATOM 660 N N . LYS A 1 87 ? -11.629 -3.449 23.217 1.00 96.19 87 LYS A N 1
ATOM 661 C CA . LYS A 1 87 ? -12.393 -2.487 24.041 1.00 96.19 87 LYS A CA 1
ATOM 662 C C . LYS A 1 87 ? -12.638 -3.016 25.455 1.00 96.19 87 LYS A C 1
ATOM 664 O O . LYS A 1 87 ? -12.773 -2.247 26.404 1.00 96.19 87 LYS A O 1
ATOM 669 N N . THR A 1 88 ? -12.726 -4.336 25.592 1.00 97.56 88 THR A N 1
ATOM 670 C CA . THR A 1 88 ? -12.837 -5.052 26.862 1.00 97.56 88 THR A CA 1
ATOM 671 C C . THR A 1 88 ? -11.763 -6.126 26.872 1.00 97.56 88 THR A C 1
ATOM 673 O O . THR A 1 88 ? -11.655 -6.884 25.915 1.00 97.56 88 THR A O 1
ATOM 676 N N . LYS A 1 89 ? -10.955 -6.182 27.937 1.00 97.69 89 LYS A N 1
ATOM 677 C CA . LYS A 1 89 ? -9.825 -7.114 28.036 1.00 97.69 89 LYS A CA 1
ATOM 678 C C . LYS A 1 89 ? -10.276 -8.556 27.773 1.00 97.69 89 LYS A C 1
ATOM 680 O O . LYS A 1 89 ? -11.183 -9.041 28.446 1.00 97.69 89 LYS A O 1
ATOM 685 N N . GLY A 1 90 ? -9.631 -9.227 26.823 1.00 97.75 90 GLY A N 1
ATOM 686 C CA . GLY A 1 90 ? -9.955 -10.587 26.388 1.00 97.75 90 GLY A CA 1
ATOM 687 C C . GLY A 1 90 ? -11.105 -10.699 25.379 1.00 97.75 90 GLY A C 1
ATOM 688 O O . GLY A 1 90 ? -11.443 -11.815 24.994 1.00 97.75 90 GLY A O 1
ATOM 689 N N . VAL A 1 91 ? -11.702 -9.585 24.940 1.00 97.81 91 VAL A N 1
ATOM 690 C CA . VAL A 1 91 ? -12.750 -9.546 23.907 1.00 97.81 91 VAL A CA 1
ATOM 691 C C . VAL A 1 91 ? -12.238 -8.741 22.713 1.00 97.81 91 VAL A C 1
ATOM 693 O O . VAL A 1 91 ? -11.995 -7.540 22.831 1.00 97.81 91 VAL A O 1
ATOM 696 N N . TYR A 1 92 ? -12.088 -9.405 21.566 1.00 97.38 92 TYR A N 1
ATOM 697 C CA . TYR A 1 92 ? -11.462 -8.841 20.368 1.00 97.38 92 TYR A CA 1
ATOM 698 C C . TYR A 1 92 ? -12.478 -8.611 19.243 1.00 97.38 92 TYR A C 1
ATOM 700 O O . TYR A 1 92 ? -13.214 -9.525 18.875 1.00 97.38 92 TYR A O 1
ATOM 708 N N . ASP A 1 93 ? -12.480 -7.408 18.671 1.00 95.69 93 ASP A N 1
ATOM 709 C CA . ASP A 1 93 ? -13.271 -7.012 17.503 1.00 95.69 93 ASP A CA 1
ATOM 710 C C . ASP A 1 93 ? -12.338 -6.638 16.340 1.00 95.69 93 ASP A C 1
ATOM 712 O O . ASP A 1 93 ? -11.703 -5.581 16.340 1.00 95.69 93 ASP A O 1
ATOM 716 N N . TRP A 1 94 ? -12.263 -7.520 15.342 1.00 93.19 94 TRP A N 1
ATOM 717 C CA . TRP A 1 94 ? -11.454 -7.344 14.129 1.00 93.19 94 TRP A CA 1
ATOM 718 C C . TRP A 1 94 ? -12.268 -6.845 12.929 1.00 93.19 94 TRP A C 1
ATOM 720 O O . TRP A 1 94 ? -11.716 -6.634 11.850 1.00 93.19 94 TRP A O 1
ATOM 730 N N . SER A 1 95 ? -13.563 -6.565 13.107 1.00 91.94 95 SER A N 1
ATOM 731 C CA . SER A 1 95 ? -14.470 -6.248 11.994 1.00 91.94 95 SER A CA 1
ATOM 732 C C . SER A 1 95 ? -13.996 -5.069 11.135 1.00 91.94 95 SER A C 1
ATOM 734 O O . SER A 1 95 ? -14.197 -5.050 9.923 1.00 91.94 95 SER A O 1
ATOM 736 N N . ALA A 1 96 ? -13.340 -4.075 11.740 1.00 86.81 96 ALA A N 1
ATOM 737 C CA . ALA A 1 96 ? -12.807 -2.922 11.022 1.00 86.81 96 ALA A CA 1
ATOM 738 C C . ALA A 1 96 ? -11.597 -3.268 10.139 1.00 86.81 96 ALA A C 1
ATOM 740 O O . ALA A 1 96 ? -11.493 -2.735 9.037 1.00 86.81 96 ALA A O 1
ATOM 741 N N . THR A 1 97 ? -10.695 -4.139 10.601 1.00 87.06 97 THR A N 1
ATOM 742 C CA . THR A 1 97 ? -9.558 -4.612 9.794 1.00 87.06 97 THR A CA 1
ATOM 743 C C . THR A 1 97 ? -10.009 -5.601 8.726 1.00 87.06 97 THR A C 1
ATOM 745 O O . THR A 1 97 ? -9.483 -5.561 7.617 1.00 87.06 97 THR A O 1
ATOM 748 N N . ASP A 1 98 ? -11.032 -6.409 9.013 1.00 88.69 98 ASP A N 1
ATOM 749 C CA . ASP A 1 98 ? -11.568 -7.405 8.079 1.00 88.69 98 ASP A CA 1
ATOM 750 C C . ASP A 1 98 ? -12.171 -6.768 6.820 1.00 88.69 98 ASP A C 1
ATOM 752 O O . ASP A 1 98 ? -12.090 -7.332 5.730 1.00 88.69 98 ASP A O 1
ATOM 756 N N . LYS A 1 99 ? -12.718 -5.549 6.935 1.00 84.75 99 LYS A N 1
ATOM 757 C CA . LYS A 1 99 ? -13.223 -4.782 5.782 1.00 84.75 99 LYS A CA 1
ATOM 758 C C . LYS A 1 99 ? -12.172 -4.581 4.697 1.00 84.75 99 LYS A C 1
ATOM 760 O O . LYS A 1 99 ? -12.521 -4.611 3.529 1.00 84.75 99 LYS A O 1
ATOM 765 N N . ALA A 1 100 ? -10.907 -4.408 5.071 1.00 79.62 100 ALA A N 1
ATOM 766 C CA . ALA A 1 100 ? -9.841 -4.143 4.115 1.00 79.62 100 ALA A CA 1
ATOM 767 C C . ALA A 1 100 ? -9.475 -5.352 3.244 1.00 79.62 100 ALA A C 1
ATOM 769 O O . ALA A 1 100 ? -8.883 -5.172 2.190 1.00 79.62 100 ALA A O 1
ATOM 770 N N . PHE A 1 101 ? -9.805 -6.572 3.678 1.00 78.12 101 PHE A N 1
ATOM 771 C CA . PHE A 1 101 ? -9.591 -7.781 2.877 1.00 78.12 101 PHE A CA 1
ATOM 772 C C . PHE A 1 101 ? -10.714 -8.026 1.862 1.00 78.12 101 PHE A C 1
ATOM 774 O O . PHE A 1 101 ? -10.543 -8.838 0.959 1.00 78.12 101 PHE A O 1
ATOM 781 N N . ASN A 1 102 ? -11.849 -7.341 2.026 1.00 76.31 102 ASN A N 1
ATOM 782 C CA . ASN A 1 102 ? -12.999 -7.405 1.123 1.00 76.31 102 ASN A CA 1
ATOM 783 C C . ASN A 1 102 ? -13.147 -6.138 0.261 1.00 76.31 102 ASN A C 1
ATOM 785 O O . ASN A 1 102 ? -14.142 -6.025 -0.453 1.00 76.31 102 ASN A O 1
ATOM 789 N N . ALA A 1 103 ? -12.231 -5.178 0.415 1.00 67.06 103 ALA A N 1
ATOM 790 C CA . ALA A 1 103 ? -12.206 -3.913 -0.311 1.00 67.06 103 ALA A CA 1
ATOM 791 C C . ALA A 1 103 ? -11.443 -4.042 -1.632 1.00 67.06 103 ALA A C 1
ATOM 793 O O . ALA A 1 103 ? -10.554 -4.923 -1.718 1.00 67.06 103 ALA A O 1
#

Sequence (103 aa):
MKSIVSILIIFLLVSCNSTVQEKTQSINNDLITLPLLGKVIPRNSLEIEGNPWGIQAGSLDEEVLEKAGAIGVKWTRLGASWPKIEKTKGVYDWSATDKAFNA

Radius of gyration: 33.98 Å; chains: 1; bounding box: 63×65×57 Å

Foldseek 3Di:
DVVVVVVVVVVVVVVPPPPPPPPPPVPPPPPPDDDDPDDDDDDQLQVPPPRQAAEEDPDLDPVVVVVCVVSRHDDYDYDDDPCVQCVDPPHGDCPVVVVSVVD